Protein AF-A0A9X1I5C9-F1 (afdb_monomer_lite)

Foldseek 3Di:
DLPQPLVVLLVVVLVVDDLVVSCVVSVHDSVVSVCSCVVVVSVVVSVVD

InterPro domains:
  IPR010332 Terminase, ATPase subunit, N-terminal domain [PF06056] (7-44)
  IPR016032 Signal transduction response regulator, C-terminal effector [SSF46894] (8-39)

Secondary structure (DSSP, 8-state):
-----HHHHHHHHHTT--HHHHHHHTTS-HHHHHHHHHHTTHHHHHHT-

Structure (mmCIF, N/CA/C/O backbone):
data_AF-A0A9X1I5C9-F1
#
_entry.id   AF-A0A9X1I5C9-F1
#
loop_
_atom_site.group_PDB
_atom_site.id
_atom_site.type_symbol
_atom_site.label_atom_id
_atom_site.label_alt_id
_atom_site.label_comp_id
_atom_site.label_asym_id
_atom_site.label_entity_id
_atom_site.label_seq_id
_atom_site.pdbx_PDB_ins_code
_atom_site.Cartn_x
_atom_site.Cartn_y
_atom_site.Cartn_z
_atom_site.occupancy
_atom_site.B_iso_or_equiv
_atom_site.auth_seq_id
_atom_site.auth_comp_id
_atom_site.auth_asym_id
_atom_site.auth_atom_id
_atom_site.pdbx_PDB_model_num
ATOM 1 N N . MET A 1 1 ? 6.683 8.326 -17.885 1.00 38.19 1 MET A N 1
ATOM 2 C CA . MET A 1 1 ? 6.918 8.723 -16.479 1.00 38.19 1 MET A CA 1
ATOM 3 C C . MET A 1 1 ? 5.882 7.999 -15.621 1.00 38.19 1 MET A C 1
ATOM 5 O O . MET A 1 1 ? 4.735 8.427 -15.587 1.00 38.19 1 MET A O 1
ATOM 9 N N . ASN A 1 2 ? 6.218 6.847 -15.030 1.00 48.00 2 ASN A N 1
ATOM 10 C CA . ASN A 1 2 ? 5.267 6.084 -14.211 1.00 48.00 2 ASN A CA 1
ATOM 11 C C . ASN A 1 2 ? 5.035 6.828 -12.893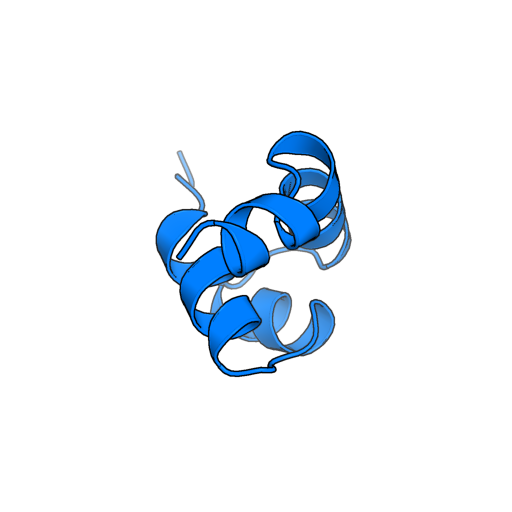 1.00 48.00 2 ASN A C 1
ATOM 13 O O . ASN A 1 2 ? 5.772 6.648 -11.927 1.00 48.00 2 ASN A O 1
ATOM 17 N N . SER A 1 3 ? 4.032 7.706 -12.870 1.00 58.00 3 SER A N 1
ATOM 18 C CA . SER A 1 3 ? 3.567 8.343 -11.643 1.00 58.00 3 SER A CA 1
ATOM 19 C C . SER A 1 3 ? 2.869 7.276 -10.807 1.00 58.00 3 SER A C 1
ATOM 21 O O . SER A 1 3 ? 1.673 7.030 -10.966 1.00 58.00 3 SER A O 1
ATOM 23 N N . ILE A 1 4 ? 3.628 6.576 -9.961 1.00 65.19 4 ILE A N 1
ATOM 24 C CA . ILE A 1 4 ? 3.060 5.591 -9.041 1.00 65.19 4 ILE A CA 1
ATOM 25 C C . ILE A 1 4 ? 2.011 6.310 -8.194 1.00 65.19 4 ILE A C 1
ATOM 27 O O . ILE A 1 4 ? 2.299 7.296 -7.516 1.00 65.19 4 ILE A O 1
ATOM 31 N N . ASN A 1 5 ? 0.771 5.826 -8.256 1.00 80.56 5 ASN A N 1
ATOM 32 C CA . ASN A 1 5 ? -0.345 6.395 -7.512 1.00 80.56 5 ASN A CA 1
ATOM 33 C C . ASN A 1 5 ? -0.230 6.001 -6.032 1.00 80.56 5 ASN A C 1
ATOM 35 O O . ASN A 1 5 ? -0.931 5.104 -5.559 1.00 80.56 5 ASN A O 1
ATOM 39 N N . THR A 1 6 ? 0.638 6.689 -5.288 1.00 82.50 6 THR A N 1
ATOM 40 C CA . THR A 1 6 ? 0.835 6.507 -3.838 1.00 82.50 6 THR A CA 1
ATOM 41 C C . THR A 1 6 ? -0.479 6.611 -3.064 1.00 82.50 6 THR A C 1
ATOM 43 O O . THR A 1 6 ? -0.709 5.844 -2.135 1.00 82.50 6 THR A O 1
ATOM 46 N N . LYS A 1 7 ? -1.416 7.457 -3.517 1.00 87.00 7 LYS A N 1
ATOM 47 C CA . LYS A 1 7 ? -2.790 7.521 -2.987 1.00 87.00 7 LYS A CA 1
ATOM 48 C C . LYS A 1 7 ? -3.538 6.186 -3.089 1.00 87.00 7 LYS A C 1
ATOM 50 O O . LYS A 1 7 ? -4.168 5.773 -2.119 1.00 87.00 7 LYS A O 1
ATOM 55 N N . LYS A 1 8 ? -3.470 5.497 -4.237 1.00 89.31 8 LYS A N 1
ATOM 56 C CA . LYS A 1 8 ? -4.089 4.167 -4.403 1.00 89.31 8 LYS A CA 1
ATOM 57 C C . LYS A 1 8 ? -3.397 3.140 -3.511 1.00 89.31 8 LYS A C 1
ATOM 59 O O . LYS A 1 8 ? -4.069 2.367 -2.840 1.00 89.31 8 LYS A O 1
ATOM 64 N N . ALA A 1 9 ? -2.070 3.190 -3.457 1.00 90.69 9 ALA A N 1
ATOM 65 C CA . ALA A 1 9 ? -1.263 2.318 -2.615 1.00 90.69 9 ALA A CA 1
ATOM 66 C C . ALA A 1 9 ? -1.633 2.444 -1.125 1.00 90.69 9 ALA A C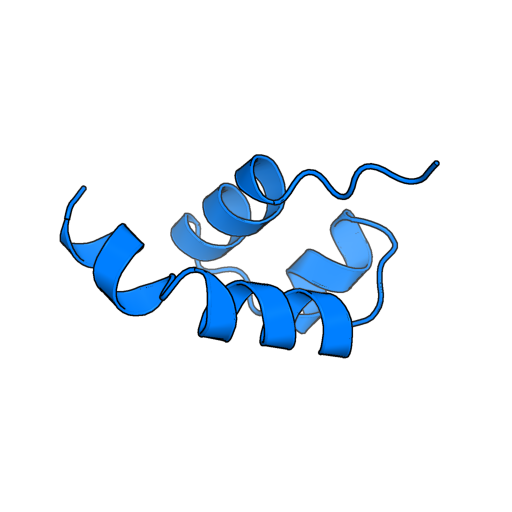 1
ATOM 68 O O . ALA A 1 9 ? -1.848 1.440 -0.448 1.00 90.69 9 ALA A O 1
ATOM 69 N N . PHE A 1 10 ? -1.803 3.678 -0.645 1.00 89.94 10 PHE A N 1
ATOM 70 C CA . PHE A 1 10 ? -2.250 3.961 0.714 1.00 89.94 10 PHE A CA 1
ATOM 71 C C . PHE A 1 10 ? -3.691 3.494 0.968 1.00 89.94 10 PHE A C 1
ATOM 73 O O . PHE A 1 10 ? -3.963 2.930 2.022 1.00 89.94 10 PHE A O 1
ATOM 80 N N . ASN A 1 11 ? -4.608 3.651 0.006 1.00 91.38 11 ASN A N 1
ATOM 81 C CA . ASN A 1 11 ? -5.970 3.121 0.142 1.00 91.38 11 ASN A CA 1
ATOM 82 C C . ASN A 1 11 ? -5.977 1.597 0.326 1.00 91.38 11 ASN A C 1
ATOM 84 O O . ASN A 1 11 ? -6.641 1.106 1.235 1.00 91.38 11 ASN A O 1
ATOM 88 N N . TYR A 1 12 ? -5.202 0.857 -0.474 1.00 92.31 12 TYR A N 1
ATOM 89 C CA . TYR A 1 12 ? -5.061 -0.592 -0.303 1.00 92.31 12 TYR A CA 1
ATOM 90 C C . TYR A 1 12 ? -4.441 -0.954 1.054 1.00 92.31 12 TYR A C 1
ATOM 92 O O . TYR A 1 12 ? -4.898 -1.880 1.719 1.00 92.31 12 TYR A O 1
ATOM 100 N N . TYR A 1 13 ? -3.457 -0.183 1.519 1.00 91.12 13 TYR A N 1
ATOM 101 C CA . TYR A 1 13 ? -2.905 -0.352 2.863 1.00 91.12 13 TYR A CA 1
ATOM 102 C C . TYR A 1 13 ? -3.951 -0.1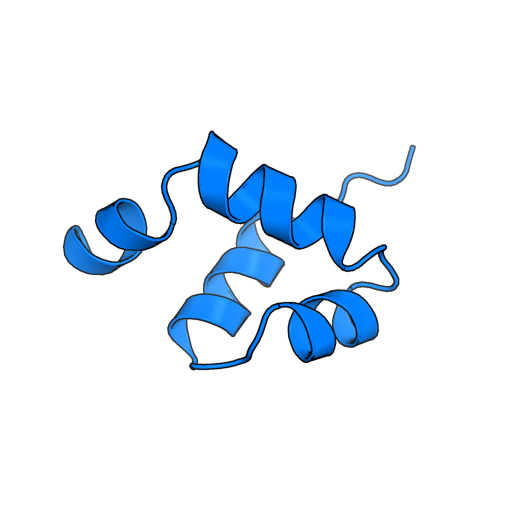19 3.965 1.00 91.12 13 TYR A C 1
ATOM 104 O O . TYR A 1 13 ? -4.023 -0.882 4.927 1.00 91.12 13 TYR A O 1
ATOM 112 N N . CYS A 1 14 ? -4.812 0.892 3.821 1.00 90.06 14 CYS A N 1
ATOM 113 C CA . CYS A 1 14 ? -5.925 1.134 4.740 1.00 90.06 14 CYS A CA 1
ATOM 114 C C . CYS A 1 14 ? -6.969 0.007 4.723 1.00 90.06 14 CYS A C 1
ATOM 116 O O . CYS A 1 14 ? -7.556 -0.267 5.768 1.00 90.06 14 CYS A O 1
ATOM 118 N N . MET A 1 15 ? -7.163 -0.658 3.580 1.00 90.88 15 MET A N 1
ATOM 119 C CA . MET A 1 15 ? -8.013 -1.850 3.444 1.00 90.88 15 MET A CA 1
ATOM 120 C C . MET A 1 15 ? -7.408 -3.103 4.101 1.00 90.88 15 MET A C 1
ATOM 122 O O . MET A 1 15 ? -8.097 -4.108 4.228 1.00 90.88 15 MET A O 1
ATOM 126 N N . GLY A 1 16 ? -6.145 -3.050 4.541 1.00 90.25 16 GLY A N 1
ATOM 127 C CA . GLY A 1 16 ? -5.459 -4.164 5.199 1.00 90.25 16 GLY A CA 1
ATOM 128 C C . GLY A 1 16 ? -4.592 -5.018 4.274 1.00 90.25 16 GLY A C 1
ATOM 129 O O . GLY A 1 16 ? -4.075 -6.035 4.728 1.00 90.25 16 GLY A O 1
ATOM 130 N N . LEU A 1 17 ? -4.393 -4.612 3.014 1.00 91.69 17 LEU A N 1
ATOM 131 C CA . LEU A 1 17 ? -3.495 -5.322 2.102 1.00 91.69 17 LEU A CA 1
ATOM 132 C C . LEU A 1 17 ? -2.035 -5.156 2.529 1.00 91.69 17 LEU A C 1
ATOM 134 O O . LEU A 1 17 ? -1.604 -4.094 2.996 1.00 91.69 17 LEU A O 1
ATOM 138 N N . ASN A 1 18 ? -1.246 -6.203 2.301 1.00 90.62 18 ASN A N 1
ATOM 139 C CA . ASN A 1 18 ? 0.183 -6.182 2.567 1.00 90.62 18 ASN A CA 1
ATOM 140 C C . ASN A 1 18 ? 0.956 -5.572 1.389 1.00 90.62 18 ASN A C 1
ATOM 142 O O . ASN A 1 18 ? 0.520 -5.605 0.237 1.00 90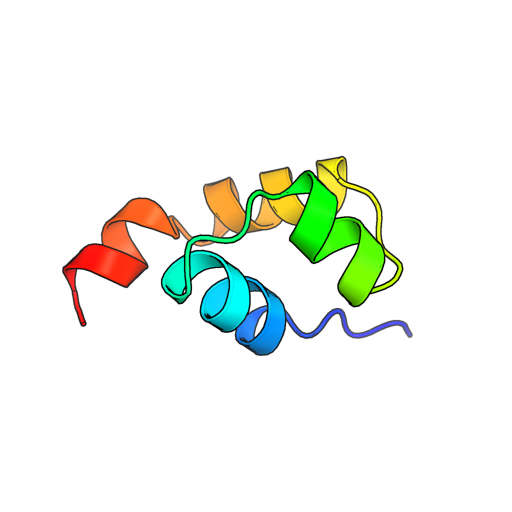.62 18 ASN A O 1
ATOM 146 N N . SER A 1 19 ? 2.163 -5.061 1.629 1.00 89.50 19 SER A N 1
ATOM 147 C CA . SER A 1 19 ? 2.937 -4.345 0.607 1.00 89.50 19 SER A CA 1
ATOM 148 C C . SER A 1 19 ? 3.278 -5.202 -0.617 1.00 89.50 19 SER A C 1
ATOM 150 O O . SER A 1 19 ? 3.463 -4.652 -1.698 1.00 89.50 19 SER A O 1
ATOM 152 N N . LYS A 1 20 ? 3.308 -6.539 -0.492 1.00 91.81 20 LYS A N 1
ATOM 153 C CA . LYS A 1 20 ? 3.468 -7.467 -1.631 1.00 91.81 20 LYS A CA 1
ATOM 154 C C . LYS A 1 20 ? 2.242 -7.492 -2.547 1.00 91.81 20 LYS A C 1
ATOM 156 O O . LYS A 1 20 ? 2.395 -7.561 -3.761 1.00 91.81 20 LYS A O 1
ATOM 161 N N . GLU A 1 21 ? 1.044 -7.445 -1.977 1.00 92.94 21 GLU A N 1
ATOM 162 C CA . GLU A 1 21 ? -0.212 -7.439 -2.734 1.00 92.94 21 GLU A CA 1
ATOM 163 C C . GLU A 1 21 ? -0.413 -6.081 -3.404 1.00 92.94 21 GLU A C 1
ATOM 165 O O . GLU A 1 21 ? -0.693 -6.011 -4.596 1.00 92.94 21 GLU A O 1
ATOM 170 N N . ILE A 1 22 ? -0.151 -5.003 -2.660 1.00 92.88 22 ILE A N 1
ATOM 171 C CA . ILE A 1 22 ? -0.179 -3.627 -3.169 1.00 92.88 22 ILE A CA 1
ATOM 172 C C . ILE A 1 22 ? 0.793 -3.464 -4.344 1.00 92.88 22 ILE A C 1
ATOM 174 O O . ILE A 1 22 ? 0.444 -2.857 -5.353 1.00 92.88 22 ILE A O 1
ATOM 178 N N . ALA A 1 23 ? 1.994 -4.035 -4.232 1.00 92.19 23 ALA A N 1
ATOM 179 C CA . ALA A 1 23 ? 2.998 -4.026 -5.290 1.00 92.19 23 ALA A CA 1
ATOM 180 C C . ALA A 1 23 ? 2.525 -4.752 -6.558 1.00 92.19 23 ALA A C 1
ATOM 182 O O . ALA A 1 23 ? 2.666 -4.210 -7.650 1.00 92.19 23 ALA A O 1
ATOM 183 N N . LYS A 1 24 ? 1.895 -5.928 -6.418 1.00 91.06 24 LYS A N 1
ATOM 184 C CA . LYS A 1 24 ? 1.302 -6.659 -7.551 1.00 91.06 24 LYS A CA 1
ATOM 185 C C . LYS A 1 24 ? 0.169 -5.880 -8.222 1.00 91.06 24 LYS A C 1
ATOM 187 O O . LYS A 1 24 ? 0.101 -5.845 -9.441 1.00 91.06 24 LYS A O 1
ATOM 192 N N . LEU A 1 25 ? -0.706 -5.247 -7.439 1.00 90.75 25 LEU A N 1
ATOM 193 C CA . LEU A 1 25 ? -1.838 -4.473 -7.966 1.00 90.75 25 LEU A CA 1
ATOM 194 C C . LEU A 1 25 ? -1.408 -3.198 -8.696 1.00 90.75 25 LEU A C 1
ATOM 196 O O . LEU A 1 25 ? -2.092 -2.747 -9.610 1.00 90.75 25 LEU A O 1
ATOM 200 N N . LEU A 1 26 ? -0.303 -2.593 -8.264 1.00 88.62 26 LEU A N 1
ATOM 201 C CA . LEU A 1 26 ? 0.226 -1.354 -8.834 1.00 88.62 26 LEU A CA 1
ATOM 202 C C . LEU A 1 26 ? 1.344 -1.585 -9.852 1.00 88.62 26 LEU A C 1
ATOM 204 O O . LEU A 1 26 ? 1.958 -0.607 -10.276 1.00 88.62 26 LEU A O 1
ATOM 208 N N . ASP A 1 27 ? 1.601 -2.846 -10.205 1.00 88.94 27 ASP A N 1
ATOM 209 C CA . ASP A 1 27 ? 2.676 -3.279 -11.099 1.00 88.94 27 ASP A CA 1
ATOM 210 C C . ASP A 1 27 ? 4.021 -2.605 -10.771 1.00 88.94 27 ASP A C 1
ATOM 212 O O . ASP A 1 27 ? 4.699 -2.003 -11.604 1.00 88.94 27 ASP A O 1
ATOM 216 N N . CYS A 1 28 ? 4.377 -2.617 -9.484 1.00 86.62 28 CYS A N 1
ATOM 217 C CA . CYS A 1 28 ? 5.585 -1.973 -8.990 1.00 86.62 28 CYS A CA 1
ATOM 218 C C . CYS A 1 28 ? 6.369 -2.888 -8.050 1.00 86.62 28 CYS A C 1
ATOM 220 O O . CYS A 1 28 ? 5.885 -3.911 -7.567 1.00 86.62 28 CYS A O 1
ATOM 222 N N . SER A 1 29 ? 7.623 -2.525 -7.777 1.00 89.94 29 SER A N 1
ATOM 223 C CA . SER A 1 29 ? 8.441 -3.311 -6.860 1.00 89.94 29 SER A CA 1
ATOM 224 C C . SER A 1 29 ? 7.927 -3.183 -5.429 1.00 89.94 29 SER A C 1
ATOM 226 O O . SER A 1 29 ? 7.653 -2.088 -4.935 1.00 89.94 29 SER A O 1
ATOM 228 N N . TYR A 1 30 ? 7.907 -4.305 -4.713 1.00 90.06 30 TYR A N 1
ATOM 229 C CA . TYR A 1 30 ? 7.660 -4.339 -3.271 1.00 90.06 30 TYR A CA 1
ATOM 230 C C . TYR A 1 30 ? 8.535 -3.335 -2.502 1.00 90.06 30 TYR A C 1
ATOM 232 O O . TYR A 1 30 ? 8.042 -2.653 -1.603 1.00 90.06 30 TYR A O 1
ATOM 240 N N . ARG A 1 31 ? 9.808 -3.181 -2.900 1.00 91.06 31 ARG A N 1
ATOM 241 C CA . ARG A 1 31 ? 10.728 -2.200 -2.297 1.00 91.06 31 ARG A CA 1
ATOM 242 C C . ARG A 1 31 ? 10.238 -0.766 -2.469 1.00 91.06 31 ARG A C 1
ATOM 244 O O . ARG A 1 31 ? 10.389 0.045 -1.563 1.00 91.06 31 ARG A O 1
ATOM 251 N N . THR A 1 32 ? 9.624 -0.460 -3.606 1.00 90.81 32 THR A N 1
ATOM 252 C CA . THR A 1 32 ? 9.063 0.861 -3.882 1.00 90.81 32 THR A CA 1
ATOM 253 C C . THR A 1 32 ? 7.901 1.166 -2.938 1.00 90.81 32 THR A C 1
ATOM 255 O O . THR A 1 32 ? 7.869 2.238 -2.340 1.00 90.81 32 THR A O 1
ATOM 258 N N . ILE A 1 33 ? 7.002 0.202 -2.709 1.00 91.31 33 ILE A N 1
ATOM 259 C CA . ILE A 1 33 ? 5.924 0.354 -1.720 1.00 91.31 33 ILE A CA 1
ATOM 260 C C . ILE A 1 33 ? 6.483 0.506 -0.302 1.00 91.31 33 ILE A C 1
ATOM 262 O O . ILE A 1 33 ? 6.021 1.374 0.431 1.00 91.31 33 ILE A O 1
ATOM 266 N N . GLN A 1 34 ? 7.490 -0.284 0.086 1.00 91.12 34 GLN A N 1
ATOM 267 C CA . GLN A 1 34 ? 8.136 -0.133 1.395 1.00 91.12 34 GLN A CA 1
ATOM 268 C C . GLN A 1 34 ? 8.753 1.259 1.581 1.00 91.12 34 GLN A C 1
ATOM 270 O O . GLN A 1 34 ? 8.567 1.870 2.631 1.00 91.12 34 GLN A O 1
ATOM 275 N N . ASN A 1 35 ? 9.440 1.780 0.561 1.00 91.62 35 ASN A N 1
ATOM 276 C CA . ASN A 1 35 ? 9.989 3.133 0.597 1.00 91.62 35 ASN A CA 1
ATOM 277 C C . ASN A 1 35 ? 8.889 4.183 0.767 1.00 91.62 35 ASN A C 1
ATOM 279 O O . ASN A 1 35 ? 9.046 5.079 1.591 1.00 91.62 35 ASN A O 1
ATOM 283 N N . TYR A 1 36 ? 7.759 4.059 0.064 1.00 89.38 36 TYR A N 1
ATOM 284 C CA . TYR A 1 36 ? 6.628 4.974 0.247 1.00 89.38 36 TYR A CA 1
ATOM 285 C C . TYR A 1 36 ? 5.990 4.859 1.632 1.00 89.38 36 TYR A C 1
ATOM 287 O O . TYR A 1 36 ? 5.727 5.880 2.261 1.00 89.38 36 TYR A O 1
ATOM 295 N N . MET A 1 37 ? 5.806 3.638 2.142 1.00 89.69 37 MET A N 1
ATOM 296 C CA . MET A 1 37 ? 5.281 3.398 3.490 1.00 89.69 37 MET A CA 1
ATOM 297 C C . MET A 1 37 ? 6.107 4.112 4.563 1.00 89.69 37 MET A C 1
ATOM 299 O O . MET A 1 37 ? 5.528 4.729 5.461 1.00 89.69 37 MET A O 1
ATOM 303 N N . SER A 1 38 ? 7.437 4.033 4.457 1.00 90.31 38 SER A N 1
ATOM 304 C CA . SER A 1 38 ? 8.369 4.693 5.374 1.00 90.31 38 SER A CA 1
ATOM 305 C C . SER A 1 38 ? 8.439 6.203 5.138 1.00 90.31 38 SER A C 1
ATOM 307 O O . SER A 1 38 ? 8.334 6.973 6.084 1.00 90.31 38 SER A O 1
ATOM 309 N N . SER A 1 39 ? 8.570 6.643 3.883 1.00 90.00 39 SER A N 1
ATOM 310 C CA . SER A 1 39 ? 8.736 8.059 3.533 1.00 90.00 39 SER A CA 1
ATOM 311 C C . SER A 1 39 ? 7.505 8.904 3.865 1.0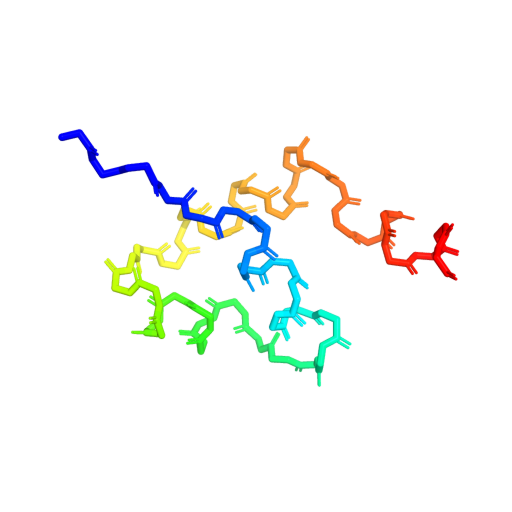0 90.00 39 SER A C 1
ATOM 313 O O . SER A 1 39 ? 7.646 10.044 4.295 1.00 90.00 39 SER A O 1
ATOM 315 N N . GLU A 1 40 ? 6.302 8.360 3.689 1.00 88.19 40 GLU A N 1
ATOM 316 C CA . GLU A 1 40 ? 5.047 9.061 3.975 1.00 88.19 40 GLU A CA 1
ATOM 317 C C . GLU A 1 40 ? 4.453 8.707 5.349 1.00 88.19 40 GLU A C 1
ATOM 319 O O . GLU A 1 40 ? 3.323 9.108 5.640 1.00 88.19 40 GLU A O 1
ATOM 324 N N . ASN A 1 41 ? 5.168 7.936 6.179 1.00 89.12 41 ASN A N 1
ATOM 325 C CA . ASN A 1 41 ? 4.715 7.480 7.497 1.00 89.12 41 ASN A CA 1
ATOM 326 C C . ASN A 1 41 ? 3.271 6.954 7.478 1.00 89.12 41 ASN A C 1
ATOM 328 O O . ASN A 1 41 ? 2.394 7.425 8.207 1.00 89.12 41 ASN A O 1
ATOM 332 N N . TRP A 1 42 ? 2.993 5.964 6.622 1.00 89.38 42 TRP A N 1
ATOM 333 C CA . TRP A 1 42 ? 1.625 5.463 6.412 1.00 89.38 42 TRP A CA 1
ATOM 334 C C . TRP A 1 42 ? 0.958 4.960 7.695 1.00 89.38 42 TRP A C 1
ATOM 336 O O . TRP A 1 42 ? -0.262 5.054 7.829 1.00 89.38 42 TRP A O 1
ATOM 346 N N . LYS A 1 43 ? 1.749 4.469 8.655 1.00 86.75 43 LYS A N 1
ATOM 347 C CA . LYS A 1 43 ? 1.264 4.072 9.983 1.00 86.75 43 LYS A CA 1
ATOM 348 C C . LYS A 1 43 ? 0.608 5.244 10.718 1.00 86.75 43 LYS A C 1
ATOM 350 O O . LYS A 1 43 ? -0.506 5.097 11.212 1.00 86.75 43 LYS A O 1
ATOM 355 N N . ASP A 1 44 ? 1.259 6.403 10.748 1.00 88.62 44 ASP A N 1
ATOM 356 C CA . ASP A 1 44 ? 0.729 7.609 11.394 1.00 88.62 44 ASP A CA 1
ATOM 357 C C . ASP A 1 44 ? -0.385 8.247 10.567 1.00 88.62 44 ASP A C 1
ATOM 359 O O . ASP A 1 44 ? -1.402 8.684 11.104 1.00 88.62 44 ASP A O 1
ATOM 363 N N . LYS A 1 45 ? -0.240 8.223 9.239 1.00 86.94 45 LYS A N 1
ATOM 364 C CA . LYS A 1 45 ? -1.246 8.718 8.295 1.00 86.94 45 LYS A CA 1
ATOM 365 C C . LYS A 1 45 ? -2.569 7.951 8.409 1.00 86.94 45 LYS A C 1
ATOM 367 O O . LYS A 1 45 ? -3.627 8.554 8.274 1.00 86.94 45 LYS A O 1
ATOM 372 N N . ARG A 1 46 ? -2.520 6.642 8.696 1.00 86.19 46 ARG A N 1
ATOM 373 C CA . ARG A 1 46 ? -3.705 5.809 8.960 1.00 86.19 46 ARG A CA 1
ATOM 374 C C . ARG A 1 46 ? -4.367 6.145 10.296 1.00 86.19 46 ARG A C 1
ATOM 376 O O . ARG A 1 46 ? -5.583 6.092 10.369 1.00 86.19 46 ARG A O 1
ATOM 383 N N . LYS A 1 47 ? -3.590 6.480 11.332 1.00 81.81 47 LYS A N 1
ATOM 384 C CA . LYS A 1 47 ? -4.115 6.834 12.665 1.00 81.81 47 LYS A CA 1
ATOM 385 C C . LYS A 1 47 ? -4.775 8.214 12.719 1.00 81.81 47 LYS A C 1
ATOM 387 O O . LYS A 1 47 ? -5.616 8.440 13.575 1.00 81.81 47 LYS A O 1
ATOM 392 N N . LYS A 1 48 ? -4.363 9.142 11.850 1.00 73.38 48 LYS A N 1
ATOM 393 C CA . LYS A 1 48 ? -4.904 10.512 11.773 1.00 73.38 48 LYS A CA 1
ATOM 394 C C . LYS A 1 48 ? -6.222 10.632 10.991 1.00 73.38 48 LYS A C 1
ATOM 396 O O . LYS A 1 48 ? -6.692 11.752 10.812 1.00 73.38 48 LYS A O 1
ATOM 401 N N . LYS A 1 49 ? -6.768 9.529 10.481 1.00 56.81 49 LYS A N 1
ATOM 402 C CA . LYS A 1 49 ? -7.991 9.494 9.675 1.00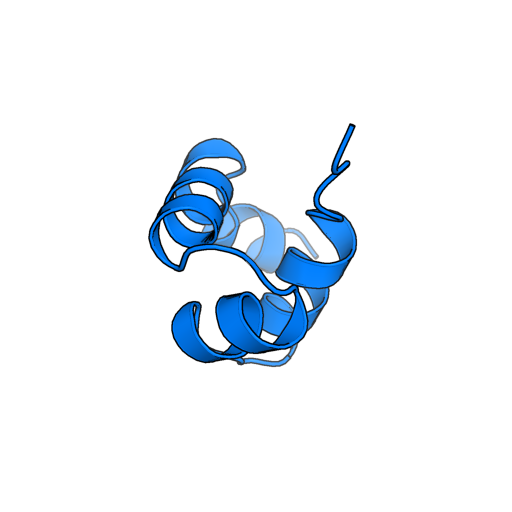 56.81 49 LYS A CA 1
ATOM 403 C C . LYS A 1 49 ? -9.106 8.827 10.463 1.00 56.81 49 LYS A C 1
ATOM 405 O O . LYS A 1 49 ? -10.243 9.320 10.344 1.00 56.81 49 LYS A O 1
#

Sequence (49 aa):
MNSINTKKAFNYYCMGLNSKEIAKLLDCSYRTIQNYMSSENWKDKRKKK

Radius of gyration: 10.01 Å; chains: 1; bounding box: 19×18×29 Å

pLDDT: mean 85.42, std 11.75, range [38.19, 92.94]

Organism: NCBI:txid2883125